Protein AF-A0A8X7XWY8-F1 (afdb_monomer)

Organism: Populus tomentosa (NCBI:txid118781)

Secondary structure (DSSP, 8-state):
-PEE--SEEE-TT-TT--EEEEESEE---EEE-TT--EEEEE-SS----B-TT-TT--EEEEE--HHHHHHHHHTHHHH-TT--EEEEE-SS-EEEEEE-TTSSSEEEEEE------

pLDDT: mean 73.59, std 16.65, range [28.08, 93.31]

Mean predicted aligned error: 9.46 Å

Nearest PDB structures (foldseek):
  8c9k-assembly2_C  TM=6.939E-01  e=5.028E+00  Monkeypox virus
  6xoh-assembly1_A  TM=3.711E-01  e=3.017E-01  Homo sapiens
  8p26-assembly2_C  TM=4.953E-01  e=3.537E+00  Arabidopsis thaliana
  7sol-assembly2_C  TM=4.353E-01  e=2.087E+00  Homo sapiens
  1edz-assembly1_A  TM=4.255E-01  e=5.994E+00  Saccharomyces cerevisiae

Sequence (117 aa):
MRCSIPEKLCFGSLALLNRLIVACCAGITKLSNADLLNFAFGSGQDVVFDCSSVPKLKRFVIGANERQLHYVFTRLSKHVPRMRSLTVKTRYATTSYMHTRKNHHLQRSCGVKSTFQ

Solvent-accessible surface area (backbone atoms only — not comparable to full-atom values): 6506 Å² total; per-residue (Å²): 135,72,48,83,48,64,41,62,46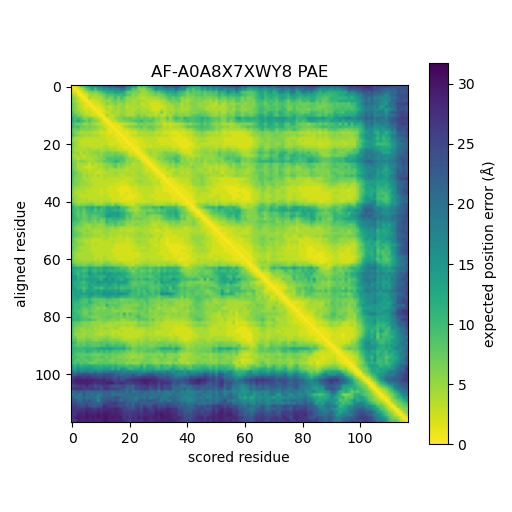,79,43,67,86,47,72,82,51,39,66,49,78,48,65,51,45,45,62,59,34,36,49,36,29,60,61,25,30,32,43,36,41,38,30,103,59,95,55,69,70,54,44,69,43,22,45,54,23,30,34,42,35,37,41,39,57,78,75,36,47,56,49,57,77,71,48,42,66,78,33,24,74,61,48,38,35,43,35,40,33,42,99,72,40,37,40,38,35,37,58,48,98,87,47,104,52,70,48,79,46,78,50,75,71,86,76,89,130

Foldseek 3Di:
DAAEDELEDAPCVVQVQQEDEEERYDRHQEYAHCNHAYYEYYDPDDHHHDLQRPQNHAEYHYADDPNNVVNCVPPVCVRHVNHAKYWYDYPFWIWIWGDDPPDNDTDIDIDGDDDDD

Radius of gyration: 14.45 Å; Cα contacts (8 Å, |Δi|>4): 236; chains: 1; bounding box: 43×28×42 Å

Structure (mmCIF, N/CA/C/O backbone):
data_AF-A0A8X7XWY8-F1
#
_entry.id   AF-A0A8X7XWY8-F1
#
loop_
_atom_site.group_PDB
_atom_site.id
_atom_site.type_symbol
_atom_site.label_atom_id
_atom_site.label_alt_id
_atom_site.label_comp_id
_atom_site.label_asym_id
_atom_site.label_entity_id
_atom_site.label_seq_id
_atom_site.pdbx_PDB_ins_code
_atom_site.Cartn_x
_atom_site.Cartn_y
_atom_site.Cartn_z
_atom_site.occupancy
_atom_site.B_iso_or_equiv
_atom_site.auth_seq_id
_atom_site.auth_comp_id
_atom_site.auth_asym_id
_atom_site.aut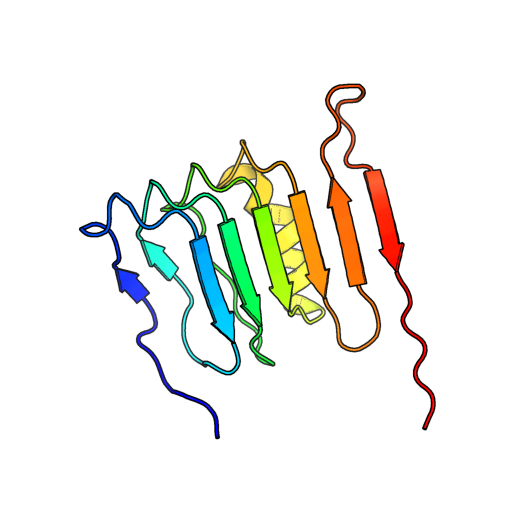h_atom_id
_atom_site.pdbx_PDB_model_num
ATOM 1 N N . MET A 1 1 ? 2.495 -10.629 -19.823 1.00 52.16 1 MET A N 1
ATOM 2 C CA . MET A 1 1 ? 1.263 -9.833 -20.028 1.00 52.16 1 MET A CA 1
ATOM 3 C C . MET A 1 1 ? 1.072 -8.892 -18.848 1.00 52.16 1 MET A C 1
ATOM 5 O O . MET A 1 1 ? 1.323 -9.313 -17.725 1.00 52.16 1 MET A O 1
ATOM 9 N N . ARG A 1 2 ? 0.701 -7.630 -19.090 1.00 61.31 2 ARG A N 1
ATOM 10 C CA . ARG A 1 2 ? 0.331 -6.667 -18.037 1.00 61.31 2 ARG A CA 1
ATOM 11 C C . ARG A 1 2 ? -1.187 -6.555 -18.019 1.00 61.31 2 ARG A C 1
ATOM 13 O O . ARG A 1 2 ? -1.782 -6.432 -19.084 1.00 61.31 2 ARG A O 1
ATOM 20 N N . CYS A 1 3 ? -1.790 -6.622 -16.837 1.00 69.50 3 CYS A N 1
ATOM 21 C CA . CYS A 1 3 ? -3.226 -6.414 -16.694 1.00 69.50 3 CYS A CA 1
ATOM 22 C C . CYS A 1 3 ? -3.497 -4.913 -16.538 1.00 69.50 3 CYS A C 1
ATOM 24 O O . CYS A 1 3 ? -2.908 -4.262 -15.668 1.00 69.50 3 CYS A O 1
ATOM 26 N N . SER A 1 4 ? -4.353 -4.364 -17.396 1.00 73.12 4 SER A N 1
ATOM 27 C CA . SER A 1 4 ? -4.856 -3.000 -17.251 1.00 73.12 4 SER A CA 1
ATOM 28 C C . SER A 1 4 ? -6.029 -3.031 -16.289 1.00 73.12 4 SER A C 1
ATOM 30 O O . SER A 1 4 ? -7.028 -3.698 -16.546 1.00 73.12 4 SER A O 1
ATOM 32 N N . ILE A 1 5 ? -5.897 -2.326 -15.175 1.00 76.38 5 ILE A N 1
ATOM 33 C CA . ILE A 1 5 ? -6.948 -2.218 -14.168 1.00 76.38 5 ILE A CA 1
ATOM 34 C C . ILE A 1 5 ? -7.343 -0.758 -13.986 1.00 76.38 5 ILE A C 1
ATOM 36 O O . ILE A 1 5 ? -6.560 0.130 -14.330 1.00 76.38 5 ILE A O 1
ATOM 40 N N . PRO A 1 6 ? -8.552 -0.498 -13.460 1.00 81.25 6 PRO A N 1
ATOM 41 C CA . PRO A 1 6 ? -9.009 0.860 -13.230 1.00 81.25 6 PRO A CA 1
ATOM 42 C C . PRO A 1 6 ? -8.023 1.653 -12.374 1.00 81.25 6 PRO A C 1
ATOM 44 O O . PRO A 1 6 ? -7.466 1.138 -11.402 1.00 81.25 6 PRO A O 1
ATOM 47 N N . GLU A 1 7 ? -7.861 2.931 -12.709 1.00 81.44 7 GLU A N 1
ATOM 48 C CA . GLU A 1 7 ? -6.950 3.831 -12.002 1.00 81.44 7 GLU A CA 1
ATOM 49 C C . GLU A 1 7 ? -7.308 3.995 -10.518 1.00 81.44 7 GLU A C 1
ATOM 51 O O . GLU A 1 7 ? -6.446 4.124 -9.641 1.00 81.44 7 GLU A O 1
ATOM 56 N N . LYS A 1 8 ? -8.606 3.924 -10.231 1.00 83.06 8 LYS A N 1
ATOM 57 C CA . LYS A 1 8 ? -9.158 3.949 -8.887 1.00 83.06 8 LYS A CA 1
ATOM 58 C C . LYS A 1 8 ? -9.813 2.612 -8.587 1.00 83.06 8 LYS A C 1
ATOM 60 O O . LYS A 1 8 ? -10.787 2.236 -9.237 1.00 83.06 8 LYS A O 1
ATOM 65 N N . LEU A 1 9 ? -9.336 1.940 -7.544 1.00 80.69 9 LEU A N 1
ATOM 66 C CA . LEU A 1 9 ? -10.005 0.759 -7.008 1.00 80.69 9 LEU A CA 1
ATOM 67 C C . LEU A 1 9 ? -10.806 1.134 -5.761 1.00 80.69 9 LEU A C 1
ATOM 69 O O . LEU A 1 9 ? -10.257 1.566 -4.742 1.00 80.69 9 LEU A O 1
ATOM 73 N N . CYS A 1 10 ? -12.123 0.973 -5.858 1.00 82.69 10 CYS A N 1
ATOM 74 C CA . CYS A 1 10 ? -13.067 1.242 -4.783 1.00 82.69 10 CYS A CA 1
ATOM 75 C C . CYS A 1 10 ? -13.463 -0.071 -4.107 1.00 82.69 10 CYS A C 1
ATOM 77 O O . CYS A 1 10 ? -14.302 -0.803 -4.617 1.00 82.69 10 CYS A O 1
ATOM 79 N N . PHE A 1 11 ? -12.884 -0.345 -2.941 1.00 81.94 11 PHE A N 1
ATOM 80 C CA . PHE A 1 11 ? -13.201 -1.525 -2.135 1.00 81.94 11 PHE A CA 1
ATOM 81 C C . PHE A 1 11 ? -13.982 -1.155 -0.869 1.00 81.94 11 PHE A C 1
ATOM 83 O O . PHE A 1 11 ? -13.959 -1.909 0.097 1.00 81.94 11 PHE A O 1
ATOM 90 N N . GLY A 1 12 ? -14.635 0.012 -0.842 1.00 74.50 12 GLY A N 1
ATOM 91 C CA . GLY A 1 12 ? -15.304 0.547 0.349 1.00 74.50 12 GLY A CA 1
ATOM 92 C C . GLY A 1 12 ? -16.421 -0.344 0.904 1.00 74.50 12 GLY A C 1
ATOM 93 O O . GLY A 1 12 ? -16.691 -0.294 2.096 1.00 74.50 12 GLY A O 1
ATOM 94 N N . SER A 1 13 ? -17.022 -1.200 0.075 1.00 80.25 13 SER A N 1
ATOM 95 C CA . SER A 1 13 ? -17.997 -2.212 0.503 1.00 80.25 13 SER A CA 1
ATOM 96 C C . SER A 1 13 ? -17.356 -3.469 1.107 1.00 80.25 13 SER A C 1
ATOM 98 O O . SER A 1 13 ? -18.032 -4.246 1.777 1.00 80.25 13 SER A O 1
ATOM 100 N N . LEU A 1 14 ? -16.051 -3.681 0.911 1.00 85.62 14 LEU A N 1
ATOM 101 C CA . LEU A 1 14 ? -15.314 -4.836 1.421 1.00 85.62 14 LEU A CA 1
ATOM 102 C C . LEU A 1 14 ? -14.716 -4.521 2.799 1.00 85.62 14 LEU A C 1
ATOM 104 O O . LEU A 1 14 ? -13.497 -4.439 2.958 1.00 85.62 14 LEU A O 1
ATOM 108 N N . ALA A 1 15 ? -15.579 -4.362 3.805 1.00 81.75 15 ALA A N 1
ATOM 109 C CA . ALA A 1 15 ? -15.187 -4.010 5.178 1.00 81.75 15 ALA A CA 1
ATOM 110 C C . ALA A 1 15 ? -14.226 -5.027 5.832 1.00 81.75 15 ALA A C 1
ATOM 112 O O . ALA A 1 15 ? -13.450 -4.689 6.722 1.00 81.75 15 ALA A O 1
ATOM 113 N N . LEU A 1 16 ? -14.243 -6.282 5.371 1.00 88.88 16 LEU A N 1
ATOM 114 C CA . LEU A 1 16 ? -13.351 -7.340 5.859 1.00 88.88 16 LEU A CA 1
ATOM 115 C C . LEU A 1 16 ? -12.006 -7.395 5.113 1.00 88.88 16 LEU A C 1
ATOM 117 O O . LEU A 1 16 ? -11.101 -8.127 5.526 1.00 88.88 16 LEU A O 1
ATOM 121 N N . LEU A 1 17 ? -11.843 -6.635 4.023 1.00 90.75 17 LEU A N 1
ATOM 122 C CA . LEU A 1 17 ? -10.619 -6.640 3.224 1.00 90.75 17 LEU A CA 1
ATOM 123 C C . LEU A 1 17 ? -9.501 -5.878 3.945 1.00 90.75 17 LEU A C 1
ATOM 125 O O . LEU A 1 17 ? -9.283 -4.685 3.756 1.00 90.75 17 LEU A O 1
ATOM 129 N N . ASN A 1 18 ? -8.737 -6.609 4.749 1.00 91.81 18 ASN A N 1
ATOM 130 C CA . ASN A 1 18 ? -7.621 -6.061 5.520 1.00 91.81 18 ASN A CA 1
ATOM 131 C C . ASN A 1 18 ? -6.267 -6.127 4.785 1.00 91.81 18 ASN A C 1
ATOM 133 O O . ASN A 1 18 ? -5.282 -5.533 5.248 1.00 91.81 18 ASN A O 1
ATOM 137 N N . ARG A 1 19 ? -6.195 -6.855 3.665 1.00 92.81 19 ARG A N 1
ATOM 138 C CA . ARG A 1 19 ? -4.974 -7.091 2.894 1.00 92.81 19 ARG A CA 1
ATOM 139 C C . ARG A 1 19 ? -5.264 -7.066 1.399 1.00 92.81 19 ARG A C 1
ATOM 141 O O . ARG A 1 19 ? -6.118 -7.803 0.925 1.00 92.81 19 ARG A O 1
ATOM 148 N N . LEU A 1 20 ? -4.478 -6.283 0.667 1.00 90.62 20 LEU A N 1
ATOM 149 C CA . LEU A 1 20 ? -4.515 -6.206 -0.789 1.00 90.62 20 LEU A CA 1
ATOM 150 C C . LEU A 1 20 ? -3.104 -6.384 -1.351 1.00 90.62 20 LEU A C 1
ATOM 152 O O . LEU A 1 20 ? -2.148 -5.778 -0.860 1.00 90.62 20 LEU A O 1
ATOM 156 N N . ILE A 1 21 ? -2.978 -7.211 -2.386 1.00 89.31 21 ILE A N 1
ATOM 157 C CA . ILE A 1 21 ? -1.740 -7.393 -3.142 1.00 89.31 21 ILE A CA 1
ATOM 158 C C . ILE A 1 21 ? -2.062 -7.149 -4.608 1.00 89.31 21 ILE A C 1
ATOM 160 O O . ILE A 1 21 ? -2.939 -7.801 -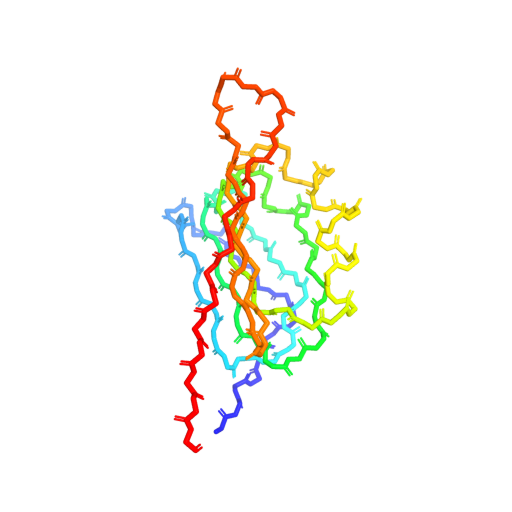5.164 1.00 89.31 21 ILE A O 1
ATOM 164 N N . VAL A 1 22 ? -1.333 -6.230 -5.226 1.00 85.81 22 VAL A N 1
ATOM 165 C CA . VAL A 1 22 ? -1.408 -5.964 -6.659 1.00 85.81 22 VAL A CA 1
ATOM 166 C C . VAL A 1 22 ? -0.020 -6.168 -7.246 1.00 85.81 22 VAL A C 1
ATOM 168 O O . VAL A 1 22 ? 0.943 -5.527 -6.822 1.00 85.81 22 VAL A O 1
ATOM 171 N N . ALA A 1 23 ? 0.081 -7.049 -8.235 1.00 83.88 23 ALA A N 1
ATOM 172 C CA . ALA A 1 23 ? 1.320 -7.347 -8.938 1.00 83.88 23 ALA A CA 1
ATOM 173 C C . ALA A 1 23 ? 1.080 -7.338 -10.449 1.00 83.88 23 ALA A C 1
ATOM 175 O O . ALA A 1 23 ? 0.035 -7.785 -10.908 1.00 83.88 23 ALA A O 1
ATOM 176 N N . CYS A 1 24 ? 2.055 -6.846 -11.217 1.00 77.31 24 CYS A N 1
ATOM 177 C CA . CYS A 1 24 ? 2.031 -6.857 -12.687 1.00 77.31 24 CYS A CA 1
ATOM 178 C C . CYS A 1 24 ? 0.843 -6.109 -13.327 1.00 77.31 24 CYS A C 1
ATOM 180 O O . CYS A 1 24 ? 0.530 -6.335 -14.500 1.00 77.31 24 CYS A O 1
ATOM 182 N N . CYS A 1 25 ? 0.227 -5.186 -12.586 1.00 75.44 25 CYS A N 1
ATOM 183 C CA . CYS A 1 25 ? -0.854 -4.346 -13.079 1.00 75.44 25 CYS A CA 1
ATOM 184 C C . CYS A 1 25 ? -0.390 -2.907 -13.309 1.00 75.44 25 CYS A C 1
ATOM 186 O O . CYS A 1 25 ? 0.452 -2.398 -12.567 1.00 75.44 25 CYS A O 1
ATOM 188 N N . ALA A 1 26 ? -0.960 -2.264 -14.323 1.00 73.12 26 ALA A N 1
ATOM 189 C CA . ALA A 1 26 ? -0.733 -0.859 -14.640 1.00 73.12 26 ALA A CA 1
ATOM 190 C C . ALA A 1 26 ? -1.959 -0.018 -14.262 1.00 73.12 26 ALA A C 1
ATOM 192 O O . ALA A 1 26 ? -3.082 -0.521 -14.253 1.00 73.12 26 ALA A O 1
ATOM 193 N N . GLY A 1 27 ? -1.730 1.263 -13.980 1.00 72.50 27 GLY A N 1
ATOM 194 C CA . GLY A 1 27 ? -2.790 2.266 -13.912 1.00 72.50 27 GLY A CA 1
ATOM 195 C C . GLY A 1 27 ? -3.302 2.624 -12.520 1.00 72.50 27 GLY A C 1
ATOM 196 O O . GLY A 1 27 ? -3.784 3.734 -12.382 1.00 72.50 27 GLY A O 1
ATOM 197 N N . ILE A 1 28 ? -3.173 1.787 -11.478 1.00 79.25 28 ILE A N 1
ATOM 198 C CA . ILE A 1 28 ? -3.711 2.164 -10.152 1.00 79.25 28 ILE A CA 1
ATOM 199 C C . ILE A 1 28 ? -2.929 3.339 -9.572 1.00 79.25 28 ILE A C 1
ATOM 201 O O . ILE A 1 28 ? -1.775 3.165 -9.210 1.00 79.25 28 ILE A O 1
ATOM 205 N N . THR A 1 29 ? -3.581 4.469 -9.331 1.00 77.75 29 THR A N 1
ATOM 206 C CA . THR A 1 29 ? -3.009 5.596 -8.574 1.00 77.75 29 THR A CA 1
ATOM 207 C C . THR A 1 29 ? -3.732 5.819 -7.244 1.00 77.75 29 THR A C 1
ATOM 209 O O . THR A 1 29 ? -3.201 6.481 -6.345 1.00 77.75 29 THR A O 1
ATOM 212 N N . LYS A 1 30 ? -4.925 5.224 -7.063 1.00 82.31 30 LYS A N 1
ATOM 213 C CA . LYS A 1 30 ? -5.767 5.450 -5.881 1.00 82.31 30 LYS A CA 1
ATOM 214 C C . LYS A 1 30 ? -6.479 4.196 -5.369 1.00 82.31 30 LYS A C 1
ATOM 216 O O . LYS A 1 30 ? -7.084 3.437 -6.125 1.00 82.31 30 LYS A O 1
ATOM 221 N N . LEU A 1 31 ? -6.476 4.036 -4.043 1.00 83.31 31 LEU A N 1
ATOM 222 C CA . LEU A 1 31 ? -7.204 2.988 -3.322 1.00 83.31 31 LEU A CA 1
ATOM 223 C C . LEU A 1 31 ? -8.226 3.596 -2.371 1.00 83.31 31 LEU A C 1
ATOM 225 O O . LEU A 1 31 ? -7.869 4.443 -1.557 1.00 83.31 31 LEU A O 1
ATOM 229 N N . SER A 1 32 ? -9.470 3.128 -2.403 1.00 84.94 32 SER A N 1
ATOM 230 C CA . SER A 1 32 ? -10.503 3.544 -1.451 1.00 84.94 32 SER A CA 1
ATOM 231 C C . SER A 1 32 ? -10.949 2.360 -0.596 1.00 84.94 32 SER A C 1
ATOM 233 O O . SER A 1 32 ? -11.773 1.553 -1.027 1.00 84.94 32 SER A O 1
ATOM 235 N N . ASN A 1 33 ? -10.356 2.244 0.598 1.00 87.62 33 ASN A N 1
ATOM 236 C CA . ASN A 1 33 ? -10.755 1.301 1.644 1.00 87.62 33 ASN A CA 1
ATOM 237 C C . ASN A 1 33 ? -10.169 1.745 2.996 1.00 87.62 33 ASN A C 1
ATOM 239 O O . ASN A 1 33 ? -8.977 1.580 3.257 1.00 87.62 33 ASN A O 1
ATOM 243 N N . ALA A 1 34 ? -11.009 2.295 3.872 1.00 87.94 34 ALA A N 1
ATOM 244 C CA . ALA A 1 34 ? -10.552 2.841 5.147 1.00 87.94 34 ALA A CA 1
ATOM 245 C C . ALA A 1 34 ? -10.039 1.774 6.132 1.00 87.94 34 ALA A C 1
ATOM 247 O O . ALA A 1 34 ? -9.290 2.113 7.050 1.00 87.94 34 ALA A O 1
ATOM 248 N N . ASP A 1 35 ? -10.417 0.509 5.942 1.00 90.12 35 ASP A N 1
ATOM 249 C CA . ASP A 1 35 ? -10.086 -0.620 6.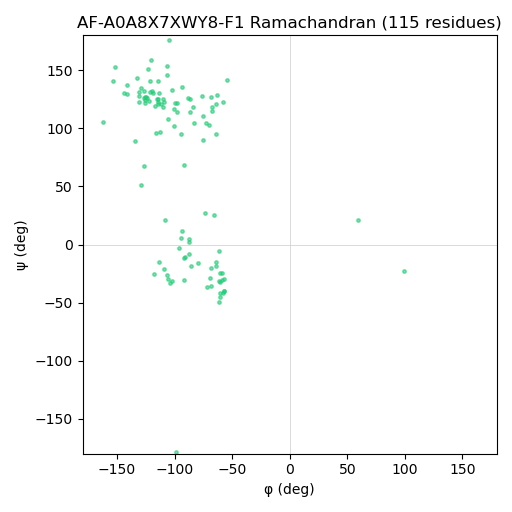816 1.00 90.12 35 ASP A CA 1
ATOM 250 C C . ASP A 1 35 ? -8.865 -1.418 6.348 1.00 90.12 35 ASP A C 1
ATOM 252 O O . ASP A 1 35 ? -8.389 -2.309 7.057 1.00 90.12 35 ASP A O 1
ATOM 256 N N . LEU A 1 36 ? -8.290 -1.056 5.200 1.00 91.38 36 LEU A N 1
ATOM 257 C CA . LEU A 1 36 ? -7.116 -1.721 4.663 1.00 91.38 36 LEU A CA 1
ATOM 258 C C . LEU A 1 36 ? -5.907 -1.532 5.591 1.00 91.38 36 LEU A C 1
ATOM 260 O O . LEU A 1 36 ? -5.451 -0.418 5.852 1.00 91.38 36 LEU A O 1
ATOM 264 N N . LEU A 1 37 ? -5.352 -2.646 6.071 1.00 93.25 37 LEU A N 1
ATOM 265 C CA . LEU A 1 37 ? -4.222 -2.646 7.005 1.00 93.25 37 LEU A CA 1
ATOM 266 C C . LEU A 1 37 ? -2.894 -2.962 6.320 1.00 93.25 37 LEU A C 1
ATOM 268 O O . LEU A 1 37 ? -1.845 -2.489 6.765 1.00 93.25 37 LEU A O 1
ATOM 272 N N . ASN A 1 38 ? -2.928 -3.777 5.266 1.00 93.31 38 ASN A N 1
ATOM 273 C CA . ASN A 1 38 ? -1.746 -4.252 4.564 1.00 93.31 38 ASN A CA 1
ATOM 274 C C . ASN A 1 38 ? -1.927 -4.050 3.063 1.00 93.31 38 ASN A C 1
ATOM 276 O O . ASN A 1 38 ? -2.848 -4.606 2.467 1.00 93.31 38 ASN A O 1
ATOM 280 N N . PHE A 1 39 ? -1.011 -3.316 2.448 1.00 90.81 39 PHE A N 1
ATOM 281 C CA . PHE A 1 39 ? -1.009 -3.125 1.008 1.00 90.81 39 PHE A CA 1
ATOM 282 C C . PHE A 1 39 ? 0.357 -3.491 0.441 1.00 90.81 39 PHE A C 1
ATOM 284 O O . PHE A 1 39 ? 1.390 -3.082 0.972 1.00 90.81 39 PHE A O 1
ATOM 291 N N . ALA A 1 40 ? 0.362 -4.289 -0.620 1.00 89.38 40 ALA A N 1
ATOM 292 C CA . ALA A 1 40 ? 1.550 -4.576 -1.400 1.00 89.38 40 ALA A CA 1
ATOM 293 C C . ALA A 1 40 ? 1.297 -4.230 -2.865 1.00 89.38 40 ALA A C 1
ATOM 295 O O . ALA A 1 40 ? 0.337 -4.715 -3.463 1.00 89.38 40 ALA A O 1
ATOM 296 N N . PHE A 1 41 ? 2.183 -3.427 -3.436 1.00 85.94 41 PHE A N 1
ATOM 297 C CA . PHE A 1 41 ? 2.152 -3.038 -4.831 1.00 85.94 41 PHE A CA 1
ATOM 298 C C . PHE A 1 41 ? 3.477 -3.359 -5.507 1.00 85.94 41 PHE A C 1
ATOM 300 O O . PHE A 1 41 ? 4.539 -2.941 -5.052 1.00 85.94 41 PHE A O 1
ATOM 307 N N . GLY A 1 42 ? 3.413 -4.079 -6.618 1.00 80.31 42 GLY A N 1
ATOM 308 C CA . GLY A 1 42 ? 4.553 -4.344 -7.481 1.00 80.31 42 GLY A CA 1
ATOM 309 C C . GLY A 1 42 ? 4.166 -4.130 -8.933 1.00 80.31 42 GLY A C 1
ATOM 310 O O . GLY A 1 42 ? 3.765 -5.076 -9.610 1.00 80.31 42 GLY A O 1
ATOM 311 N N . SER A 1 43 ? 4.314 -2.902 -9.423 1.00 69.06 43 SER A N 1
ATOM 312 C CA . SER A 1 43 ? 4.337 -2.642 -10.862 1.00 69.06 43 SER A CA 1
ATOM 313 C C . SER A 1 43 ? 5.722 -2.144 -11.241 1.00 69.06 43 SER A C 1
ATOM 315 O O . SER A 1 43 ? 6.325 -1.370 -10.505 1.00 69.06 43 SER A O 1
ATOM 317 N N . GLY A 1 44 ? 6.240 -2.577 -12.386 1.00 64.62 44 GLY A N 1
ATOM 318 C CA . GLY A 1 44 ? 7.472 -2.019 -12.950 1.00 64.62 44 GLY A CA 1
ATOM 319 C C . GLY A 1 44 ? 7.282 -0.616 -13.541 1.00 64.62 44 GLY A C 1
ATOM 320 O O . GLY A 1 44 ? 7.965 -0.291 -14.506 1.00 64.62 44 GLY A O 1
ATOM 321 N N . GLN A 1 45 ? 6.308 0.159 -13.052 1.00 66.56 45 GLN A N 1
ATOM 322 C CA . GLN A 1 45 ? 5.956 1.491 -13.538 1.00 66.56 45 GLN A CA 1
ATOM 323 C C . GLN A 1 45 ? 6.030 2.536 -12.423 1.00 66.56 4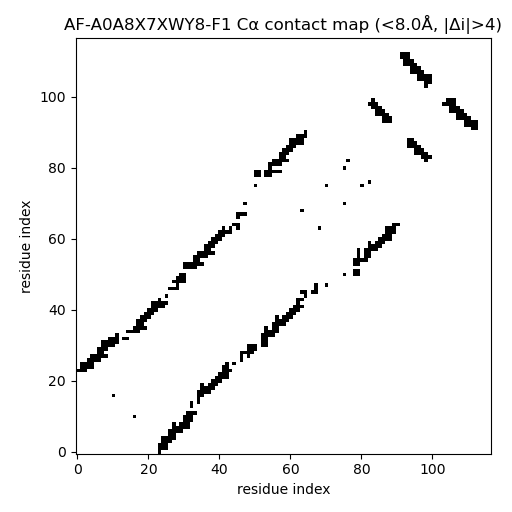5 GLN A C 1
ATOM 325 O O . GLN A 1 45 ? 5.767 2.241 -11.255 1.00 66.56 45 GLN A O 1
ATOM 330 N N . ASP A 1 46 ? 6.324 3.768 -12.841 1.00 67.00 46 ASP A N 1
ATOM 331 C CA . ASP A 1 46 ? 6.233 4.994 -12.051 1.00 67.00 46 ASP A CA 1
ATOM 332 C C . ASP A 1 46 ? 4.787 5.281 -11.641 1.00 67.00 46 ASP A C 1
ATOM 334 O O . ASP A 1 46 ? 4.010 5.878 -12.381 1.00 67.00 46 ASP A O 1
ATOM 338 N N . VAL A 1 47 ? 4.425 4.856 -10.440 1.00 68.25 47 VAL A N 1
ATOM 339 C CA . VAL A 1 47 ? 3.105 5.079 -9.851 1.00 68.25 47 VAL A CA 1
ATOM 340 C C . VAL A 1 47 ? 3.235 5.784 -8.510 1.00 68.25 47 VAL A C 1
ATOM 342 O O . VAL A 1 47 ? 3.922 5.304 -7.603 1.00 68.25 47 VAL A O 1
ATOM 345 N N . VAL A 1 48 ? 2.523 6.901 -8.383 1.00 70.88 48 VAL A N 1
ATOM 346 C CA . VAL A 1 48 ? 2.361 7.665 -7.146 1.00 70.88 48 VAL A CA 1
ATOM 347 C C . VAL A 1 48 ? 1.010 7.309 -6.523 1.00 70.88 48 VAL A C 1
ATOM 349 O O . VAL A 1 48 ? -0.022 7.482 -7.163 1.00 70.88 48 VAL A O 1
ATOM 352 N N . PHE A 1 49 ? 1.011 6.813 -5.282 1.00 76.06 49 PHE A N 1
ATOM 353 C CA . PHE A 1 49 ? -0.205 6.333 -4.608 1.00 76.06 49 PHE A CA 1
ATOM 354 C C . PHE A 1 49 ? -0.808 7.352 -3.667 1.00 76.06 49 PHE A C 1
ATOM 356 O O . PHE A 1 49 ? -0.251 7.578 -2.597 1.00 76.06 49 PHE A O 1
ATOM 363 N N . ASP A 1 50 ? -1.998 7.863 -3.954 1.00 78.38 50 ASP A N 1
ATOM 364 C CA . ASP A 1 50 ? -2.750 8.626 -2.958 1.00 78.38 50 ASP A CA 1
ATOM 365 C C . ASP A 1 50 ? -3.269 7.711 -1.829 1.00 78.38 50 ASP A C 1
ATOM 367 O O . ASP A 1 50 ? -4.255 6.988 -1.984 1.00 78.38 50 ASP A O 1
ATOM 371 N N . CYS A 1 51 ? -2.591 7.753 -0.678 1.00 81.44 51 CYS A N 1
ATOM 372 C CA . CYS A 1 51 ? -2.951 6.979 0.512 1.00 81.44 51 CYS A CA 1
ATOM 373 C C . CYS A 1 51 ? -3.962 7.678 1.443 1.00 81.44 51 CYS A C 1
ATOM 375 O O . CYS A 1 51 ? -4.240 7.155 2.523 1.00 81.44 51 CYS A O 1
ATOM 377 N N . SER A 1 52 ? -4.506 8.845 1.077 1.00 83.19 52 SER A N 1
ATOM 378 C CA . SER A 1 52 ? -5.431 9.604 1.942 1.00 83.19 52 SER A CA 1
ATOM 379 C C . SER A 1 52 ? -6.688 8.813 2.330 1.00 83.19 52 SER A C 1
ATOM 381 O O . SER A 1 52 ? -7.214 8.967 3.429 1.00 83.19 52 SER A O 1
ATOM 383 N N . SER A 1 53 ? -7.136 7.906 1.460 1.00 85.62 53 SER A N 1
ATOM 384 C CA . SER A 1 53 ? -8.317 7.058 1.652 1.00 85.62 53 SER A CA 1
ATOM 385 C C . SER A 1 53 ? -8.035 5.679 2.266 1.00 85.62 53 SER A C 1
ATOM 3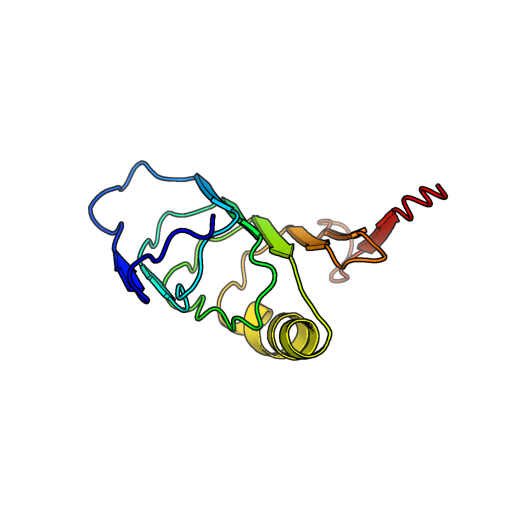87 O O . SER A 1 53 ? -8.927 4.829 2.284 1.00 85.62 53 SER A O 1
ATOM 389 N N . VAL A 1 54 ? -6.823 5.451 2.789 1.00 88.75 54 VAL A N 1
ATOM 390 C CA . VAL A 1 54 ? -6.430 4.234 3.532 1.00 88.75 54 VAL A CA 1
ATOM 391 C C . VAL A 1 54 ? -5.756 4.576 4.882 1.00 88.75 54 VAL A C 1
ATOM 393 O O . VAL A 1 54 ? -4.678 4.070 5.194 1.00 88.75 54 VAL A O 1
ATOM 396 N N . PRO A 1 55 ? -6.356 5.425 5.740 1.00 87.94 55 PRO A N 1
ATOM 397 C CA . PRO A 1 55 ? -5.680 5.999 6.914 1.00 87.94 55 PRO A CA 1
ATOM 398 C C . PRO A 1 55 ? -5.262 4.973 7.984 1.00 87.94 55 PRO A C 1
ATOM 400 O O . PRO A 1 55 ? -4.413 5.261 8.832 1.00 87.94 55 PRO A O 1
ATOM 403 N N . LYS A 1 56 ? -5.849 3.767 7.978 1.00 90.75 56 LYS A N 1
ATOM 404 C CA . LYS A 1 56 ? -5.521 2.682 8.920 1.00 90.75 56 LYS A CA 1
ATOM 405 C C . LYS A 1 56 ? -4.358 1.798 8.452 1.00 90.75 56 LYS A C 1
ATOM 407 O O . LYS A 1 56 ? -4.012 0.856 9.171 1.00 90.75 56 LYS A O 1
ATOM 412 N N . LEU A 1 57 ? -3.738 2.097 7.307 1.00 90.50 57 LEU A N 1
ATOM 413 C CA . LEU A 1 57 ? -2.658 1.294 6.742 1.00 90.50 57 LEU A CA 1
ATOM 414 C C . LEU A 1 57 ? -1.489 1.165 7.732 1.00 90.50 57 LEU A C 1
ATOM 416 O O . LEU A 1 57 ? -0.915 2.149 8.196 1.00 90.50 57 LEU A O 1
ATOM 420 N N . LYS A 1 58 ? -1.130 -0.079 8.062 1.00 92.12 58 LYS A N 1
ATOM 421 C CA . LYS A 1 58 ? -0.043 -0.411 8.998 1.00 92.12 58 LYS A CA 1
ATOM 422 C C . LYS A 1 58 ? 1.204 -0.897 8.281 1.00 92.12 58 LYS A C 1
ATOM 424 O O . LYS A 1 58 ? 2.306 -0.680 8.789 1.00 92.12 58 LYS A O 1
ATOM 429 N N . ARG A 1 59 ? 1.039 -1.596 7.158 1.00 91.25 59 ARG A N 1
ATOM 430 C CA . ARG A 1 59 ? 2.143 -2.154 6.375 1.00 91.25 59 ARG A CA 1
ATOM 431 C C . ARG A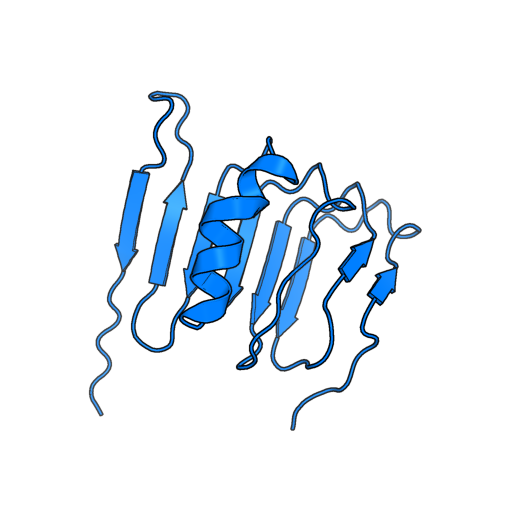 1 59 ? 1.979 -1.789 4.911 1.00 91.25 59 ARG A C 1
ATOM 433 O O . ARG A 1 59 ? 0.931 -2.071 4.330 1.00 91.25 59 ARG A O 1
ATOM 440 N N . PHE A 1 60 ? 3.029 -1.222 4.331 1.00 88.94 60 PHE A N 1
ATOM 441 C CA . PHE A 1 60 ? 3.078 -0.919 2.910 1.00 88.94 60 PHE A CA 1
ATOM 442 C C . PHE A 1 60 ? 4.326 -1.529 2.276 1.00 88.94 60 PHE A C 1
ATOM 444 O O . PHE A 1 60 ? 5.441 -1.309 2.744 1.00 88.94 60 PHE A O 1
ATOM 451 N N . VAL A 1 61 ? 4.137 -2.317 1.221 1.00 88.38 61 VAL A N 1
ATOM 452 C CA . VAL A 1 61 ? 5.220 -2.867 0.404 1.00 88.38 61 VAL A CA 1
ATOM 453 C C . VAL A 1 61 ? 5.094 -2.281 -0.992 1.00 88.38 61 VAL A C 1
ATOM 455 O O . VAL A 1 61 ? 4.044 -2.424 -1.610 1.00 88.38 61 VAL A O 1
ATOM 458 N N . ILE A 1 62 ? 6.147 -1.654 -1.503 1.00 84.81 62 ILE A N 1
ATOM 459 C CA . ILE A 1 62 ? 6.140 -1.043 -2.833 1.00 84.81 62 ILE A CA 1
ATOM 460 C C . ILE A 1 62 ? 7.364 -1.470 -3.641 1.00 84.81 62 ILE A C 1
ATOM 462 O O . ILE A 1 62 ? 8.493 -1.419 -3.154 1.00 84.81 62 ILE A O 1
ATOM 466 N N . GLY A 1 63 ? 7.132 -1.894 -4.881 1.00 81.12 63 GLY A N 1
ATOM 467 C CA . GLY A 1 63 ? 8.138 -1.897 -5.935 1.00 81.12 63 GLY A CA 1
ATOM 468 C C . GLY A 1 63 ? 8.338 -0.465 -6.420 1.00 81.12 63 GLY A C 1
ATOM 469 O O . GLY A 1 63 ? 7.406 0.090 -6.993 1.00 81.12 63 GLY A O 1
ATOM 470 N N . ALA A 1 64 ? 9.493 0.133 -6.133 1.00 70.62 64 ALA A N 1
ATOM 471 C CA . ALA A 1 64 ? 9.778 1.534 -6.413 1.00 70.62 64 ALA A CA 1
ATOM 472 C C . ALA A 1 64 ? 11.001 1.697 -7.323 1.00 70.62 64 ALA A C 1
ATOM 474 O O . ALA A 1 64 ? 12.019 1.022 -7.150 1.00 70.62 64 ALA A O 1
ATOM 475 N N . ASN A 1 65 ? 10.925 2.648 -8.243 1.00 71.56 65 ASN A N 1
ATOM 476 C CA . ASN A 1 65 ? 12.080 3.289 -8.863 1.00 71.56 65 ASN A CA 1
ATOM 477 C C . ASN A 1 65 ? 12.369 4.652 -8.194 1.00 71.56 65 ASN A C 1
ATOM 479 O O . ASN A 1 65 ? 11.697 5.044 -7.238 1.00 71.56 65 ASN A O 1
ATOM 483 N N . GLU A 1 66 ? 13.380 5.379 -8.672 1.00 65.75 66 GLU A N 1
ATOM 484 C CA . GLU A 1 66 ? 13.884 6.595 -8.012 1.00 65.75 66 GLU A CA 1
ATOM 485 C C . GLU A 1 66 ? 12.818 7.681 -7.792 1.00 65.75 66 GLU A C 1
ATOM 487 O O . GLU A 1 66 ? 12.752 8.269 -6.711 1.00 65.75 66 GLU A O 1
ATOM 492 N N . ARG A 1 67 ? 11.923 7.910 -8.762 1.00 64.25 67 ARG A N 1
ATOM 493 C CA . ARG A 1 67 ? 10.856 8.920 -8.641 1.00 64.25 67 ARG A CA 1
ATOM 494 C C . ARG A 1 67 ? 9.812 8.533 -7.593 1.00 64.25 67 ARG A C 1
ATOM 496 O O . ARG A 1 67 ? 9.324 9.391 -6.855 1.00 64.25 67 ARG A O 1
ATOM 503 N N . GLN A 1 68 ? 9.508 7.242 -7.467 1.00 66.75 68 GLN A N 1
ATOM 504 C CA . GLN A 1 68 ? 8.576 6.730 -6.459 1.00 66.75 68 GLN A CA 1
ATOM 505 C C . GLN A 1 68 ? 9.132 6.833 -5.033 1.00 66.75 68 GLN A C 1
ATOM 507 O O . GLN A 1 68 ? 8.358 7.022 -4.091 1.00 66.75 68 GLN A O 1
ATOM 512 N N . LEU A 1 69 ? 10.458 6.779 -4.858 1.00 67.19 69 LEU A N 1
ATOM 513 C CA . LEU A 1 69 ? 11.096 6.963 -3.550 1.00 67.19 69 LEU A CA 1
ATOM 514 C C . LEU A 1 69 ? 10.793 8.346 -2.969 1.00 67.19 69 LEU A C 1
ATOM 516 O O . LEU A 1 69 ? 10.405 8.447 -1.806 1.00 67.19 69 LEU A O 1
ATOM 520 N N . HIS A 1 70 ? 10.902 9.405 -3.778 1.00 67.62 70 HIS A N 1
ATOM 521 C CA . HIS A 1 70 ? 10.646 10.767 -3.309 1.00 67.62 70 HIS A CA 1
ATOM 522 C C . HIS A 1 70 ? 9.223 10.919 -2.750 1.00 67.62 70 HIS A C 1
ATOM 524 O O . HIS A 1 70 ? 9.026 11.506 -1.684 1.00 67.62 70 HIS A O 1
ATOM 530 N N . TYR A 1 71 ? 8.222 10.333 -3.415 1.00 67.31 71 TYR A N 1
ATOM 531 C CA . TYR A 1 71 ? 6.846 10.331 -2.915 1.00 67.31 71 TYR A CA 1
ATOM 532 C C . TYR A 1 71 ? 6.713 9.606 -1.567 1.00 67.31 71 TYR A C 1
ATOM 534 O O . TYR A 1 71 ? 6.149 10.148 -0.610 1.00 67.31 71 TYR A O 1
ATOM 542 N N . VAL A 1 72 ? 7.263 8.390 -1.494 1.00 67.31 72 VAL A N 1
ATOM 543 C CA .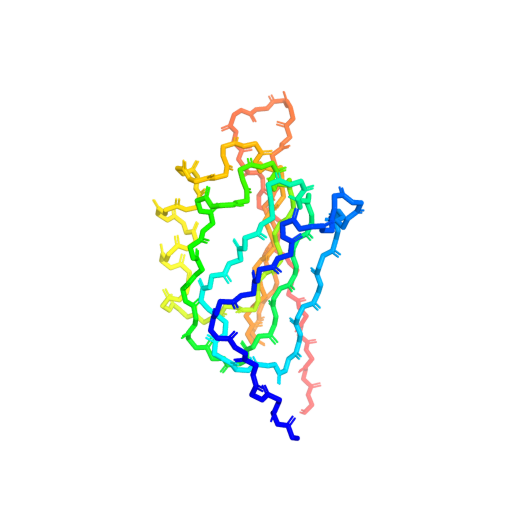 VAL A 1 72 ? 7.225 7.536 -0.302 1.00 67.31 72 VAL A CA 1
ATOM 544 C C . VAL A 1 72 ? 7.836 8.245 0.909 1.00 67.31 72 VAL A C 1
ATOM 546 O O . VAL A 1 72 ? 7.276 8.167 1.999 1.00 67.31 72 VAL A O 1
ATOM 549 N N . PHE A 1 73 ? 8.934 8.981 0.732 1.00 66.75 73 PHE A N 1
ATOM 550 C CA . PHE A 1 73 ? 9.621 9.635 1.848 1.00 66.75 73 PHE A CA 1
ATOM 551 C C . PHE A 1 73 ? 9.065 11.016 2.226 1.00 66.75 73 PHE A C 1
ATOM 553 O O . PHE A 1 73 ? 9.292 11.454 3.350 1.00 66.75 73 PHE A O 1
ATOM 560 N N . THR A 1 74 ? 8.303 11.691 1.354 1.00 69.12 74 THR A N 1
ATOM 561 C CA . THR A 1 74 ? 7.830 13.070 1.618 1.00 69.12 74 THR A CA 1
ATOM 562 C C . THR A 1 74 ? 6.348 13.188 1.976 1.00 69.12 74 THR A C 1
ATOM 564 O O . THR A 1 74 ? 5.969 14.104 2.709 1.00 69.12 74 THR A O 1
ATOM 567 N N . ARG A 1 75 ? 5.484 12.293 1.474 1.00 71.12 75 ARG A N 1
ATOM 568 C CA . ARG A 1 75 ? 4.017 12.424 1.623 1.00 71.12 75 ARG A CA 1
ATOM 569 C C . ARG A 1 75 ? 3.358 11.295 2.405 1.00 71.12 75 ARG A C 1
ATOM 571 O O . ARG A 1 75 ? 2.314 11.511 3.016 1.00 71.12 75 ARG A O 1
ATOM 578 N N . LEU A 1 76 ? 3.969 10.113 2.436 1.00 76.62 76 LEU A N 1
ATOM 579 C CA . LEU A 1 76 ? 3.368 8.925 3.041 1.00 76.62 76 LEU A CA 1
ATOM 580 C C . LEU A 1 76 ? 3.068 9.114 4.538 1.00 76.62 76 LEU A C 1
ATOM 582 O O . LEU A 1 76 ? 1.984 8.764 4.993 1.00 76.62 76 LEU A O 1
ATOM 586 N N . SER A 1 77 ? 3.976 9.742 5.291 1.00 73.75 77 SER A N 1
ATOM 587 C CA . SER A 1 77 ? 3.794 10.003 6.728 1.00 73.75 77 SER A CA 1
ATOM 588 C C . SER A 1 77 ? 2.584 10.889 7.043 1.00 73.75 77 SER A C 1
ATOM 590 O O . SER A 1 77 ? 1.954 10.701 8.082 1.00 73.75 77 SER A O 1
ATOM 592 N N . LYS A 1 78 ? 2.221 11.811 6.141 1.00 78.75 78 LYS A N 1
ATOM 593 C CA . LYS A 1 78 ? 1.057 12.696 6.305 1.00 78.75 78 LYS A CA 1
ATOM 594 C C . LYS A 1 78 ? -0.263 11.943 6.143 1.00 78.75 78 LYS A C 1
ATOM 596 O O . LYS A 1 78 ? -1.226 12.249 6.834 1.00 78.75 78 LYS A O 1
ATOM 601 N N . HIS A 1 79 ? -0.314 10.973 5.229 1.00 79.56 79 HIS A N 1
ATOM 602 C CA . HIS A 1 79 ? -1.555 10.272 4.881 1.00 79.56 79 HIS A CA 1
ATOM 603 C C . HIS A 1 79 ? -1.788 9.006 5.715 1.00 79.56 79 HIS A C 1
ATOM 605 O O . HIS A 1 79 ? -2.931 8.645 5.979 1.00 79.56 79 HIS A O 1
ATOM 611 N N . VAL A 1 80 ? -0.719 8.332 6.148 1.00 82.00 80 VAL A N 1
ATOM 612 C CA . VAL A 1 80 ? -0.796 7.091 6.937 1.00 82.00 80 VAL A CA 1
ATOM 613 C C . VAL A 1 80 ? 0.019 7.210 8.231 1.00 82.00 80 VAL A C 1
ATOM 615 O O . VAL A 1 80 ? 1.010 6.501 8.421 1.00 82.00 80 VAL A O 1
ATOM 618 N N . PRO A 1 81 ? -0.401 8.071 9.179 1.00 77.81 81 PRO A N 1
ATOM 619 C CA . PRO A 1 81 ? 0.356 8.345 10.406 1.00 77.81 81 PRO A CA 1
ATOM 620 C C . PRO A 1 81 ? 0.501 7.122 11.328 1.00 77.81 81 PRO A C 1
ATOM 622 O O . PRO A 1 81 ? 1.323 7.113 12.238 1.00 77.81 81 PRO A O 1
ATOM 625 N N . ARG A 1 82 ? -0.296 6.067 11.110 1.00 82.69 82 ARG A N 1
ATOM 626 C CA . ARG A 1 82 ? -0.267 4.814 11.886 1.00 82.69 82 ARG A CA 1
ATOM 627 C C . ARG A 1 82 ? 0.606 3.722 11.257 1.00 82.69 82 ARG A C 1
ATOM 629 O O . ARG A 1 82 ? 0.607 2.588 11.752 1.00 82.69 82 ARG A O 1
ATOM 636 N N . MET A 1 83 ? 1.324 4.038 10.181 1.00 86.62 83 MET A N 1
ATOM 637 C CA . MET A 1 83 ? 2.172 3.087 9.475 1.00 86.62 83 MET A CA 1
ATOM 638 C C . MET A 1 83 ? 3.304 2.590 10.381 1.00 86.62 83 MET A C 1
ATOM 640 O O . MET A 1 83 ? 4.029 3.365 10.996 1.00 86.62 83 MET A O 1
ATOM 644 N N . ARG A 1 84 ? 3.453 1.265 10.469 1.00 88.56 84 ARG A N 1
ATOM 645 C CA . ARG A 1 84 ? 4.465 0.599 11.306 1.00 88.56 84 ARG A CA 1
ATOM 646 C C . ARG A 1 84 ? 5.599 -0.005 10.498 1.00 88.56 84 ARG A C 1
ATOM 648 O O . ARG A 1 84 ? 6.683 -0.213 11.033 1.00 88.56 84 ARG A O 1
ATOM 655 N N . SER A 1 85 ? 5.335 -0.351 9.244 1.00 88.62 85 SER A N 1
ATOM 656 C CA . SER A 1 85 ? 6.308 -0.999 8.380 1.00 88.62 85 SER A CA 1
ATOM 657 C C . SER A 1 85 ? 6.155 -0.508 6.950 1.00 88.62 85 SER A C 1
ATOM 659 O O . SER A 1 85 ? 5.052 -0.499 6.402 1.00 88.62 85 SER A O 1
ATOM 661 N N . LEU A 1 86 ? 7.284 -0.125 6.367 1.00 86.88 86 LEU A N 1
ATOM 662 C CA . LEU A 1 86 ? 7.422 0.228 4.966 1.00 86.88 86 LEU A CA 1
ATOM 663 C C . LEU A 1 86 ? 8.535 -0.633 4.374 1.00 86.88 86 LEU A C 1
ATOM 665 O O . LEU A 1 86 ? 9.673 -0.573 4.834 1.00 86.88 86 LEU A O 1
ATOM 669 N N . THR A 1 87 ? 8.227 -1.404 3.340 1.00 86.88 87 THR A N 1
ATOM 670 C CA . THR A 1 87 ? 9.231 -2.134 2.568 1.00 86.88 87 THR A CA 1
ATOM 671 C C . THR A 1 87 ? 9.267 -1.585 1.158 1.00 86.88 87 THR A C 1
ATOM 673 O O . THR A 1 87 ? 8.270 -1.606 0.440 1.00 86.88 87 THR A O 1
ATOM 676 N N . VAL A 1 88 ? 10.444 -1.140 0.750 1.00 84.12 88 VAL A N 1
ATOM 677 C CA . VAL A 1 88 ? 10.710 -0.638 -0.588 1.00 84.12 88 VAL A CA 1
ATOM 678 C C . VAL A 1 88 ? 11.591 -1.646 -1.308 1.00 84.12 88 VAL A C 1
ATOM 680 O O . VAL A 1 88 ? 12.677 -1.990 -0.837 1.00 84.12 88 VAL A O 1
ATOM 683 N N . LYS A 1 89 ? 11.109 -2.138 -2.445 1.00 82.56 89 LYS A N 1
ATOM 684 C CA . LYS A 1 89 ? 11.828 -3.055 -3.324 1.00 82.56 89 LYS A CA 1
ATOM 685 C C . LYS A 1 89 ? 12.197 -2.311 -4.595 1.00 82.56 89 LYS A C 1
ATOM 687 O O . LYS A 1 89 ? 11.317 -1.864 -5.318 1.00 82.56 89 LYS A O 1
ATOM 692 N N . THR A 1 90 ? 13.480 -2.189 -4.872 1.00 77.06 90 THR A N 1
ATOM 693 C CA . THR A 1 90 ? 13.980 -1.716 -6.163 1.00 77.06 90 THR A CA 1
ATOM 694 C C . THR A 1 90 ? 14.511 -2.911 -6.953 1.00 77.06 90 THR A C 1
ATOM 696 O O . THR A 1 90 ? 14.561 -4.032 -6.440 1.00 77.06 90 THR A O 1
ATOM 699 N N . ARG A 1 91 ? 14.941 -2.687 -8.200 1.00 72.19 91 ARG A N 1
ATOM 700 C CA . ARG A 1 91 ? 15.626 -3.722 -8.992 1.00 72.19 91 ARG A CA 1
ATOM 701 C C . ARG A 1 91 ? 16.877 -4.269 -8.288 1.00 72.19 91 ARG A C 1
ATOM 703 O O . ARG A 1 91 ? 17.219 -5.425 -8.493 1.00 72.19 91 ARG A O 1
ATOM 710 N N . TYR A 1 92 ? 17.536 -3.449 -7.471 1.00 74.38 92 TYR A N 1
ATOM 711 C CA . TYR A 1 92 ? 18.862 -3.741 -6.920 1.00 74.38 92 TYR A CA 1
ATOM 712 C C . TYR A 1 92 ? 18.855 -4.048 -5.420 1.00 74.38 92 TYR A C 1
ATOM 714 O O . TYR A 1 92 ? 19.794 -4.653 -4.911 1.00 74.38 92 TYR A O 1
ATOM 722 N N . ALA A 1 93 ? 17.825 -3.624 -4.684 1.00 75.62 93 ALA A 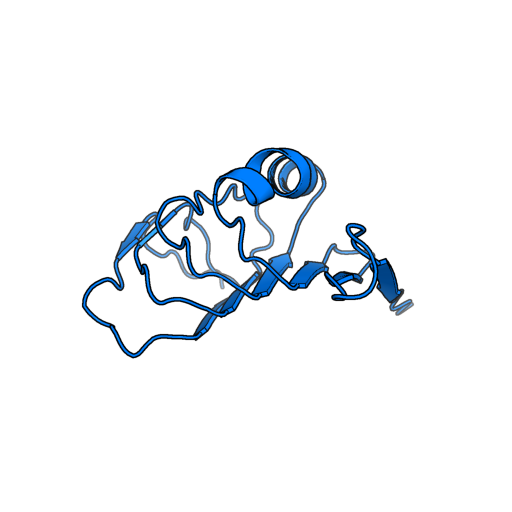N 1
ATOM 723 C CA . ALA A 1 93 ? 17.820 -3.739 -3.232 1.00 75.62 93 ALA A CA 1
ATOM 724 C C . ALA A 1 93 ? 16.412 -3.870 -2.655 1.00 75.62 93 ALA A C 1
ATOM 726 O O . ALA A 1 93 ? 15.436 -3.340 -3.182 1.00 75.62 93 ALA A O 1
ATOM 727 N N . THR A 1 94 ? 16.322 -4.524 -1.497 1.00 80.94 94 THR A N 1
ATOM 728 C CA . THR A 1 94 ? 15.150 -4.432 -0.626 1.00 80.94 94 THR A CA 1
ATOM 729 C C . THR A 1 94 ? 15.541 -3.694 0.645 1.00 80.94 94 THR A C 1
ATOM 731 O O . THR A 1 94 ? 16.419 -4.132 1.388 1.00 80.94 94 THR A O 1
ATOM 734 N N . THR A 1 95 ? 14.869 -2.578 0.911 1.00 79.50 95 THR A N 1
ATOM 735 C CA . THR A 1 95 ? 15.041 -1.814 2.150 1.00 79.50 95 THR A CA 1
ATOM 736 C C . THR A 1 95 ? 13.748 -1.865 2.947 1.00 79.50 95 THR A C 1
ATOM 738 O O . THR A 1 95 ? 12.685 -1.517 2.433 1.00 79.50 95 THR A O 1
ATOM 741 N N . SER A 1 96 ? 13.828 -2.302 4.202 1.00 82.19 96 SER A N 1
ATOM 742 C CA . SER A 1 96 ? 12.687 -2.317 5.116 1.00 82.19 96 SER A CA 1
ATOM 743 C C . SER A 1 96 ? 12.911 -1.346 6.262 1.00 82.19 96 SER A C 1
ATOM 745 O O . SER A 1 96 ? 13.950 -1.368 6.923 1.00 82.19 96 SER A O 1
ATOM 747 N N . TYR A 1 97 ? 11.903 -0.520 6.502 1.00 79.50 97 TYR A N 1
ATOM 748 C CA . TYR A 1 97 ? 11.831 0.411 7.609 1.00 79.50 97 TYR A CA 1
ATOM 749 C C . TYR A 1 97 ? 10.759 -0.073 8.577 1.00 79.50 97 TYR A C 1
ATOM 751 O O . TYR A 1 97 ? 9.610 -0.305 8.185 1.00 79.50 97 TYR A O 1
ATOM 759 N N . MET A 1 98 ? 11.131 -0.239 9.842 1.00 76.94 98 MET A N 1
ATOM 760 C CA . MET A 1 98 ? 10.201 -0.628 10.898 1.00 76.94 98 MET A CA 1
ATOM 761 C C . MET A 1 98 ? 10.186 0.428 11.993 1.00 76.94 98 MET A C 1
ATOM 763 O O . MET A 1 98 ? 11.232 0.857 12.479 1.00 76.94 98 MET A O 1
ATOM 767 N N . HIS A 1 99 ? 8.984 0.836 12.385 1.00 67.25 99 HIS A N 1
ATOM 768 C CA . HIS A 1 99 ? 8.774 1.677 13.551 1.00 67.25 99 HIS A CA 1
ATOM 769 C C . HIS A 1 99 ? 8.753 0.785 14.799 1.00 67.25 99 HIS A C 1
ATOM 771 O O . HIS A 1 99 ? 7.770 0.079 15.056 1.00 67.25 99 HIS A O 1
ATOM 777 N N . THR A 1 100 ? 9.833 0.798 15.578 1.00 52.41 100 THR A N 1
ATOM 778 C CA . THR A 1 100 ? 9.923 0.073 16.850 1.00 52.41 100 THR A CA 1
ATOM 779 C C . THR A 1 100 ? 9.518 0.998 17.998 1.00 52.41 100 THR A C 1
ATOM 781 O O . THR A 1 100 ? 9.913 2.153 18.058 1.00 52.41 100 THR A O 1
ATOM 784 N N . ARG A 1 101 ? 8.701 0.510 18.943 1.00 47.97 101 ARG A N 1
ATOM 785 C CA . ARG A 1 101 ? 8.172 1.313 20.071 1.00 47.97 101 ARG A CA 1
ATOM 786 C C . ARG A 1 101 ? 9.243 1.892 21.013 1.00 47.97 101 ARG A C 1
ATOM 788 O O . ARG A 1 101 ? 8.882 2.626 21.921 1.00 47.97 101 ARG A O 1
ATOM 795 N N . LYS A 1 102 ? 10.522 1.549 20.835 1.00 40.50 102 LYS A N 1
ATOM 796 C CA . LYS A 1 102 ? 11.609 1.974 21.725 1.00 40.50 102 LYS A CA 1
ATOM 797 C C . LYS A 1 102 ? 12.306 3.264 21.301 1.00 40.50 102 LYS A C 1
ATOM 799 O O . LYS A 1 102 ? 13.032 3.800 22.116 1.00 40.50 102 LYS A O 1
ATOM 804 N N . ASN A 1 103 ? 12.081 3.772 20.091 1.00 35.91 103 ASN A N 1
ATOM 805 C CA . ASN A 1 103 ? 12.622 5.054 19.650 1.00 35.91 103 ASN A CA 1
ATOM 806 C C . ASN A 1 103 ? 11.699 5.628 18.577 1.00 35.91 103 ASN A C 1
ATOM 808 O O . ASN A 1 103 ? 11.245 4.894 17.704 1.00 35.91 103 ASN A O 1
ATOM 812 N N . HIS A 1 104 ? 11.471 6.938 18.582 1.00 41.16 104 HIS A N 1
ATOM 813 C CA . HIS A 1 104 ? 10.751 7.662 17.525 1.00 41.16 104 HIS A CA 1
ATOM 814 C C . HIS A 1 104 ? 11.494 7.663 16.160 1.00 41.16 104 HIS A C 1
ATOM 816 O O . HIS A 1 104 ? 11.287 8.544 15.331 1.00 41.16 104 HIS A O 1
ATOM 822 N N . HIS A 1 105 ? 12.354 6.670 15.904 1.00 41.59 105 HIS A N 1
ATOM 823 C CA . HIS A 1 105 ? 13.170 6.518 14.706 1.00 41.59 105 HIS A CA 1
ATOM 824 C C . HIS A 1 105 ? 12.852 5.208 13.974 1.00 41.59 105 HIS A C 1
ATOM 826 O O . HIS A 1 105 ? 12.821 4.126 14.561 1.00 41.59 105 HIS A O 1
ATOM 832 N N . LEU A 1 106 ? 12.652 5.306 12.655 1.00 47.50 106 LEU A N 1
ATOM 833 C CA . LEU A 1 106 ? 12.556 4.159 11.749 1.00 47.50 106 LEU A CA 1
ATOM 834 C C . LEU A 1 106 ? 13.919 3.456 11.669 1.00 47.50 106 LEU A C 1
ATOM 836 O O . LEU A 1 106 ? 14.880 4.025 11.154 1.00 47.50 106 LEU A O 1
ATOM 840 N N . GLN A 1 107 ? 14.005 2.209 12.140 1.00 47.44 107 GLN A N 1
ATOM 841 C CA . GLN A 1 107 ? 15.195 1.380 11.934 1.00 47.44 107 GLN A CA 1
ATOM 842 C C . GLN A 1 107 ? 15.222 0.859 10.493 1.00 47.44 107 GLN A C 1
ATOM 844 O O . GLN A 1 107 ? 14.245 0.274 10.017 1.00 47.44 107 GLN A O 1
ATOM 849 N N . ARG A 1 108 ? 16.350 1.073 9.805 1.00 46.41 108 ARG A N 1
ATOM 850 C CA . ARG A 1 108 ? 16.618 0.587 8.446 1.00 46.41 108 ARG A CA 1
ATOM 851 C C . ARG A 1 108 ? 17.237 -0.807 8.518 1.00 46.41 108 ARG A C 1
ATOM 853 O O . ARG A 1 108 ? 18.265 -0.995 9.154 1.00 46.41 108 ARG A O 1
ATOM 860 N N . SER A 1 109 ? 16.646 -1.760 7.811 1.00 50.47 109 SER A N 1
ATOM 861 C CA . SER A 1 109 ? 17.266 -3.050 7.498 1.00 50.47 109 SER A CA 1
ATOM 862 C C . SER A 1 109 ? 17.416 -3.151 5.979 1.00 50.47 109 SER A C 1
ATOM 864 O O . SER A 1 109 ? 16.434 -3.048 5.239 1.00 50.47 109 SER A O 1
ATOM 866 N N . CYS A 1 110 ? 18.654 -3.271 5.501 1.00 42.94 110 CYS A N 1
ATOM 867 C CA . CYS A 1 110 ? 18.956 -3.499 4.089 1.00 42.94 110 CYS A CA 1
ATOM 868 C C . CYS A 1 110 ? 19.208 -4.990 3.872 1.00 42.94 110 CYS A C 1
ATOM 870 O O . CYS A 1 110 ? 20.115 -5.553 4.475 1.00 42.94 110 CYS A O 1
ATOM 872 N N . GLY A 1 111 ? 18.422 -5.613 2.996 1.00 44.66 111 GLY A N 1
ATOM 873 C CA . GLY A 1 111 ? 18.724 -6.927 2.440 1.00 44.66 111 GLY A CA 1
ATOM 874 C C . GLY A 1 111 ? 19.180 -6.752 0.997 1.00 44.66 111 GLY A C 1
ATOM 875 O O . GLY A 1 111 ? 18.366 -6.421 0.130 1.00 44.66 111 GLY A O 1
ATOM 876 N N . VAL A 1 112 ? 20.471 -6.951 0.737 1.00 32.62 112 VAL A N 1
ATOM 877 C CA . VAL A 1 112 ? 21.004 -7.050 -0.626 1.00 32.62 112 VAL A CA 1
ATOM 878 C C . VAL A 1 112 ? 20.874 -8.511 -1.042 1.00 32.62 112 VAL A C 1
ATOM 880 O O . VAL A 1 112 ? 21.501 -9.382 -0.447 1.00 32.62 112 VAL A O 1
ATOM 883 N N . LYS A 1 113 ? 20.032 -8.800 -2.038 1.00 36.75 113 LYS A N 1
ATOM 884 C CA . LYS A 1 113 ? 20.124 -10.067 -2.768 1.00 36.75 113 LYS A CA 1
ATOM 885 C C . LYS A 1 113 ? 20.971 -9.810 -4.003 1.00 36.75 113 LYS A C 1
ATOM 887 O O . LYS A 1 113 ? 20.463 -9.342 -5.016 1.00 36.75 113 LYS A O 1
ATOM 892 N N . SER A 1 114 ? 22.260 -10.101 -3.883 1.00 28.16 114 SER A N 1
ATOM 893 C CA . SER A 1 114 ? 23.133 -10.289 -5.033 1.00 28.16 114 SER A CA 1
ATOM 894 C C . SER A 1 114 ? 22.766 -11.628 -5.665 1.00 28.16 114 SER A C 1
ATOM 896 O O . SER A 1 114 ? 23.088 -12.677 -5.118 1.00 28.16 114 SER A O 1
ATOM 898 N N . THR A 1 115 ? 22.061 -11.608 -6.789 1.00 28.08 115 THR A N 1
ATOM 899 C CA . THR A 1 115 ? 22.039 -12.746 -7.714 1.00 28.08 115 THR A CA 1
ATOM 900 C C . THR A 1 115 ? 22.738 -12.292 -8.982 1.00 28.08 115 THR A C 1
ATOM 902 O O . THR A 1 115 ? 22.148 -11.599 -9.805 1.00 28.08 115 THR A O 1
ATOM 905 N N . PHE A 1 116 ? 24.025 -12.631 -9.059 1.00 29.19 116 PHE A N 1
ATOM 906 C CA . PHE A 1 116 ? 24.740 -12.796 -10.316 1.00 29.19 116 PHE A CA 1
ATOM 907 C C . PHE A 1 116 ? 24.175 -14.032 -11.012 1.00 29.19 116 PHE A C 1
ATOM 909 O O . PHE A 1 116 ? 24.129 -15.095 -10.391 1.00 29.19 116 PHE A O 1
ATOM 916 N N . GLN A 1 117 ? 23.764 -13.870 -12.264 1.00 28.81 117 GLN A N 1
ATOM 917 C CA . GLN A 1 117 ? 23.972 -14.815 -13.360 1.00 28.81 117 GLN A CA 1
ATOM 918 C C . GLN A 1 117 ? 23.675 -14.097 -14.673 1.00 28.81 117 GLN A C 1
ATOM 920 O O . GLN A 1 117 ? 22.624 -13.419 -14.742 1.00 28.81 117 GLN A O 1
#